Protein AF-A0A9D1XDI3-F1 (afdb_monomer)

Solvent-accessible surface area (backbone atoms only — not comparable to full-atom values): 7337 Å² total; per-residue (Å²): 135,85,85,80,82,84,75,79,81,79,55,77,83,69,70,44,87,50,69,70,55,39,52,55,50,57,77,67,55,88,51,70,68,60,52,52,59,48,27,74,76,32,72,68,49,28,54,53,48,54,51,50,52,52,51,50,53,51,52,50,51,50,50,53,49,52,50,50,54,48,52,54,51,51,51,51,53,50,49,54,50,51,51,54,50,49,51,55,51,49,54,53,50,48,54,50,51,54,53,44,47,75,72,70,50,52,54,65,59,48,10,63,77,67,73,47,50,49,62,59,44,48,69,68,71,108

Radius of gyration: 35.14 Å; Cα contacts (8 Å, |Δi|>4): 51; chains: 1; bounding box: 57×52×86 Å

Sequence (126 aa):
MFAVLELKKLPPEAQSEKGILRWMRFLHGKNRKEFEYMAEKDEYIREAYDTLVQMSADEKKQMEYKAREKALRDYQSQMQSAETAGFRKGLKRAKRVFQLNAQGKTPAEIADICQLTEQDVRDILE

Nearest PDB structures (foldseek):
  3g1c-assembly1_A-2  TM=8.412E-01  e=7.725E+00  Lachnospira eligens ATCC 27750

Structure (mmCIF, N/CA/C/O backbone):
data_AF-A0A9D1XDI3-F1
#
_entry.id   AF-A0A9D1XDI3-F1
#
loop_
_atom_site.group_PDB
_atom_site.id
_atom_site.type_symbol
_atom_site.label_atom_id
_atom_site.label_alt_id
_atom_site.label_comp_id
_atom_site.label_asym_id
_atom_site.label_entity_id
_atom_site.label_seq_id
_atom_site.pdbx_PDB_ins_code
_atom_site.Cartn_x
_atom_site.Cartn_y
_atom_site.Cartn_z
_atom_site.occupancy
_atom_site.B_iso_or_equiv
_atom_site.auth_seq_id
_atom_site.auth_comp_id
_atom_site.auth_asym_id
_atom_site.auth_atom_id
_atom_site.pdbx_PDB_model_num
ATOM 1 N N . MET A 1 1 ? 14.998 39.970 -18.582 1.00 44.78 1 MET A N 1
ATOM 2 C CA . MET A 1 1 ? 14.982 39.744 -20.042 1.00 44.78 1 MET A CA 1
ATOM 3 C C . MET A 1 1 ? 15.722 38.438 -20.289 1.00 44.78 1 MET A C 1
ATOM 5 O O . MET A 1 1 ? 16.908 38.385 -20.001 1.00 44.78 1 MET A O 1
ATOM 9 N N . PHE A 1 2 ? 15.024 37.367 -20.673 1.00 49.91 2 PHE A N 1
ATOM 10 C CA . PHE A 1 2 ? 15.672 36.089 -20.991 1.00 49.91 2 PHE A CA 1
ATOM 11 C C . PHE A 1 2 ? 16.161 36.144 -22.441 1.00 49.91 2 PHE A C 1
ATOM 13 O O . PHE A 1 2 ? 15.377 36.465 -23.332 1.00 49.91 2 PHE A O 1
ATOM 20 N N . ALA A 1 3 ? 17.445 35.879 -22.672 1.00 60.25 3 ALA A N 1
ATOM 21 C CA . ALA A 1 3 ? 17.986 35.737 -24.016 1.00 60.25 3 ALA A CA 1
ATOM 22 C C . ALA A 1 3 ? 17.655 34.330 -24.530 1.00 60.25 3 ALA A C 1
ATOM 24 O O . ALA A 1 3 ? 18.145 33.339 -23.991 1.00 60.25 3 ALA A O 1
ATOM 25 N N . VAL A 1 4 ? 16.808 34.245 -25.554 1.00 62.94 4 VAL A N 1
ATOM 26 C CA . VAL A 1 4 ? 16.594 33.013 -26.318 1.00 62.94 4 VAL A CA 1
ATOM 27 C C . VAL A 1 4 ? 17.621 33.008 -27.447 1.00 62.94 4 VAL A C 1
ATOM 29 O O . VAL A 1 4 ? 17.598 33.876 -28.316 1.00 62.94 4 VAL A O 1
ATOM 32 N N . LEU A 1 5 ? 18.559 32.063 -27.405 1.00 63.19 5 LEU A N 1
ATOM 33 C CA . LEU A 1 5 ? 19.509 31.824 -28.490 1.00 63.19 5 LEU A CA 1
ATOM 34 C C . LEU A 1 5 ? 18.819 30.983 -29.571 1.00 63.19 5 LEU A C 1
ATOM 36 O O . LEU A 1 5 ? 18.594 29.789 -29.378 1.00 63.19 5 LEU A O 1
ATOM 40 N N . GLU A 1 6 ? 18.488 31.592 -30.710 1.00 64.81 6 GLU A N 1
ATOM 41 C CA . GLU A 1 6 ? 18.011 30.854 -31.882 1.00 64.81 6 GLU A CA 1
ATOM 42 C C . GLU A 1 6 ? 19.189 30.185 -32.602 1.00 64.81 6 GLU A C 1
ATOM 44 O O . GLU A 1 6 ? 20.024 30.837 -33.235 1.00 64.81 6 GLU A O 1
ATOM 49 N N . LEU A 1 7 ? 19.271 28.858 -32.501 1.00 72.06 7 LEU A N 1
ATOM 50 C CA . LEU A 1 7 ? 20.231 28.064 -33.265 1.00 72.06 7 LEU A CA 1
ATOM 51 C C . LEU A 1 7 ? 19.778 27.949 -34.727 1.00 72.06 7 LEU A C 1
ATOM 53 O O . LEU A 1 7 ? 18.621 27.638 -35.016 1.00 72.06 7 LEU A O 1
ATOM 57 N N . LYS A 1 8 ? 20.709 28.157 -35.668 1.00 69.44 8 LYS A N 1
ATOM 58 C CA . LYS A 1 8 ? 20.453 27.950 -37.102 1.00 69.44 8 LYS A CA 1
ATOM 59 C C . LYS A 1 8 ? 20.139 26.476 -37.377 1.00 69.44 8 LYS A C 1
ATOM 61 O O . LYS A 1 8 ? 20.773 25.585 -36.813 1.00 69.44 8 LYS A O 1
ATOM 66 N N . LYS A 1 9 ? 19.177 26.223 -38.275 1.00 71.62 9 LYS A N 1
ATOM 67 C CA . LYS A 1 9 ? 18.846 24.866 -38.739 1.00 71.62 9 LYS A CA 1
ATOM 68 C C . LYS A 1 9 ? 20.083 24.189 -39.335 1.00 71.62 9 LYS A C 1
ATOM 70 O O . LYS A 1 9 ? 20.903 24.847 -39.975 1.00 71.62 9 LYS A O 1
ATOM 75 N N . LEU A 1 10 ? 20.187 22.876 -39.132 1.00 66.50 10 LEU A N 1
ATOM 76 C CA . LEU A 1 10 ? 21.286 22.075 -39.665 1.00 66.50 10 LEU A CA 1
ATOM 77 C C . LEU A 1 10 ? 21.325 22.158 -41.200 1.00 66.50 10 LEU A C 1
ATOM 79 O O . LEU A 1 10 ? 20.264 22.083 -41.835 1.00 66.50 10 LEU A O 1
ATOM 83 N N . PRO A 1 11 ? 22.522 22.284 -41.797 1.00 66.19 11 PRO A N 1
ATOM 84 C CA . PRO A 1 11 ? 22.672 22.304 -43.244 1.00 66.19 11 PRO A CA 1
ATOM 85 C C . PRO A 1 11 ? 22.216 20.958 -43.851 1.00 66.19 11 PRO A C 1
ATOM 87 O O . PRO A 1 11 ? 22.287 19.933 -43.164 1.00 66.19 11 PRO A O 1
ATOM 90 N N . PRO A 1 12 ? 21.703 20.929 -45.094 1.00 63.12 12 PRO A N 1
ATOM 91 C CA . PRO A 1 12 ? 21.113 19.731 -45.705 1.00 63.12 12 PRO A CA 1
ATOM 92 C C . PRO A 1 12 ? 22.042 18.508 -45.713 1.00 63.12 12 PRO A C 1
ATOM 94 O O . PRO A 1 12 ? 21.586 17.383 -45.531 1.00 63.12 12 PRO A O 1
ATOM 97 N N . GLU A 1 13 ? 23.349 18.726 -45.847 1.00 57.47 13 GLU A N 1
ATOM 98 C CA . GLU A 1 13 ? 24.394 17.697 -45.837 1.00 57.47 13 GLU A CA 1
ATOM 99 C C . GLU A 1 13 ? 24.538 17.045 -44.457 1.00 57.47 13 GLU A C 1
ATOM 101 O O . GLU A 1 13 ? 24.843 15.857 -44.344 1.00 57.47 13 GLU A O 1
ATOM 106 N N . ALA A 1 14 ? 24.283 17.821 -43.399 1.00 53.69 14 ALA A N 1
ATOM 107 C CA . ALA A 1 14 ? 24.281 17.322 -42.039 1.00 53.69 14 ALA A CA 1
ATOM 108 C C . ALA A 1 14 ? 23.005 16.544 -41.731 1.00 53.69 14 ALA A C 1
ATOM 110 O O . ALA A 1 14 ? 23.095 15.665 -40.902 1.00 53.69 14 ALA A O 1
ATOM 111 N N . GLN A 1 15 ? 21.870 16.756 -42.411 1.00 58.81 15 GLN A N 1
ATOM 112 C CA . GLN A 1 15 ? 20.585 16.064 -42.167 1.00 58.81 15 GLN A CA 1
ATOM 113 C C . GLN A 1 15 ? 20.566 14.575 -42.582 1.00 58.81 15 GLN A C 1
ATOM 115 O O . GLN A 1 15 ? 19.505 13.988 -42.797 1.00 58.81 15 GLN A O 1
ATOM 120 N N . SER A 1 16 ? 21.730 13.937 -42.705 1.00 63.81 16 SER A N 1
ATOM 121 C CA . SER A 1 16 ? 21.826 12.514 -43.016 1.00 63.81 16 SER A CA 1
ATOM 122 C C . SER A 1 16 ? 21.284 11.657 -41.860 1.00 63.81 16 SER A C 1
ATOM 124 O O . SER A 1 16 ? 21.565 11.922 -40.692 1.00 63.81 16 SER A O 1
ATOM 126 N N . GLU A 1 17 ? 20.567 10.568 -42.161 1.00 64.31 17 GLU A N 1
ATOM 127 C CA . GLU A 1 17 ? 20.181 9.549 -41.165 1.00 64.31 17 GLU A CA 1
ATOM 128 C C . GLU A 1 17 ? 21.393 8.704 -40.705 1.00 64.31 17 GLU A C 1
ATOM 130 O O . GLU A 1 17 ? 21.270 7.492 -40.547 1.00 64.31 17 GLU A O 1
ATOM 135 N N . LYS A 1 18 ? 22.593 9.271 -40.546 1.00 71.50 18 LYS A N 1
ATOM 136 C CA . LYS A 1 18 ? 23.822 8.535 -40.196 1.00 71.50 18 LYS A CA 1
ATOM 137 C C . LYS A 1 18 ? 24.509 9.153 -38.977 1.00 71.50 18 LYS A C 1
ATOM 139 O O . LYS A 1 18 ? 24.347 10.337 -38.687 1.00 71.50 18 LYS A O 1
ATOM 144 N N . GLY A 1 19 ? 25.284 8.344 -38.255 1.00 79.50 19 GLY A N 1
ATOM 145 C CA . GLY A 1 19 ? 26.081 8.802 -37.114 1.00 79.50 19 GLY A CA 1
ATOM 146 C C . GLY A 1 19 ? 25.240 9.440 -35.999 1.00 79.50 19 GLY A C 1
ATOM 147 O O . GLY A 1 19 ? 24.203 8.907 -35.608 1.00 79.50 19 GLY A O 1
ATOM 148 N N . ILE A 1 20 ? 25.680 10.592 -35.484 1.00 81.12 20 ILE A N 1
ATOM 149 C CA . ILE A 1 20 ? 25.118 11.243 -34.283 1.00 81.12 20 ILE A CA 1
ATOM 150 C C . ILE A 1 20 ? 23.626 11.574 -34.427 1.00 81.12 20 ILE A C 1
ATOM 152 O O . ILE A 1 20 ? 22.885 11.468 -33.455 1.00 81.12 20 ILE A O 1
ATOM 156 N N . LEU A 1 21 ? 23.140 11.929 -35.620 1.00 80.69 21 LEU A N 1
ATOM 157 C CA . LEU A 1 21 ? 21.717 12.241 -35.801 1.00 80.69 21 LEU A CA 1
ATOM 158 C C . LEU A 1 21 ? 20.813 11.019 -35.680 1.00 80.69 21 LEU A C 1
ATOM 160 O O . LEU A 1 21 ? 19.704 11.136 -35.161 1.00 80.69 21 LEU A O 1
ATOM 164 N N . ARG A 1 22 ? 21.295 9.845 -36.102 1.00 82.38 22 ARG A N 1
ATOM 165 C CA . ARG A 1 22 ? 20.591 8.574 -35.900 1.00 82.38 22 ARG A CA 1
ATOM 166 C C . ARG A 1 22 ? 20.470 8.268 -34.408 1.00 82.38 22 ARG A C 1
ATOM 168 O O . ARG A 1 22 ? 19.380 7.949 -33.947 1.00 82.38 22 ARG A O 1
ATOM 175 N N . TRP A 1 23 ? 21.546 8.480 -33.650 1.00 86.69 23 TRP A N 1
ATOM 176 C CA . TRP A 1 23 ? 21.543 8.352 -32.190 1.00 86.69 23 TRP A CA 1
ATOM 177 C C . TRP A 1 23 ? 20.641 9.376 -31.499 1.00 86.69 23 TRP A C 1
ATOM 179 O O . TRP A 1 23 ? 19.861 9.007 -30.628 1.00 86.69 23 TRP A O 1
ATOM 189 N N . MET A 1 24 ? 20.668 10.648 -31.910 1.00 85.81 24 MET A N 1
ATOM 190 C CA . MET A 1 24 ? 19.756 11.657 -31.361 1.00 85.81 24 MET A CA 1
ATOM 191 C C . MET A 1 24 ? 18.294 11.323 -31.661 1.00 85.81 24 MET A C 1
ATOM 193 O O . MET A 1 24 ? 17.435 11.572 -30.820 1.00 85.81 24 MET A O 1
ATOM 197 N N . ARG A 1 25 ? 17.992 10.743 -32.826 1.00 83.19 25 ARG A N 1
ATOM 198 C CA . ARG A 1 25 ? 16.639 10.283 -33.153 1.00 83.19 25 ARG A CA 1
ATOM 199 C C . ARG A 1 25 ? 16.237 9.055 -32.339 1.00 83.19 25 ARG A C 1
ATOM 201 O O . ARG A 1 25 ? 15.109 9.018 -31.867 1.00 83.19 25 ARG A O 1
ATOM 208 N N . PHE A 1 26 ? 17.148 8.105 -32.132 1.00 85.75 26 PHE A N 1
ATOM 209 C CA . PHE A 1 26 ? 16.937 6.959 -31.248 1.00 85.75 26 PHE A CA 1
ATOM 210 C C . PHE A 1 26 ? 16.619 7.415 -29.818 1.00 85.75 26 PHE A C 1
ATOM 212 O O . PHE A 1 26 ? 15.570 7.074 -29.291 1.00 85.75 26 PHE A O 1
ATOM 219 N N . LEU A 1 27 ? 17.438 8.286 -29.224 1.00 86.38 27 LEU A N 1
ATOM 220 C CA . LEU A 1 27 ? 17.222 8.780 -27.857 1.00 86.38 27 LEU A CA 1
ATOM 221 C C . LEU A 1 27 ? 15.936 9.614 -27.695 1.00 86.38 27 LEU A C 1
ATOM 223 O O . LEU A 1 27 ? 15.360 9.645 -26.611 1.00 86.38 27 LEU A O 1
ATOM 227 N N . HIS A 1 28 ? 15.467 10.272 -28.760 1.00 84.62 28 HIS A N 1
ATOM 228 C CA . HIS A 1 28 ? 14.184 10.988 -28.774 1.00 84.62 28 HIS A CA 1
ATOM 229 C C . HIS A 1 28 ? 12.999 10.138 -29.261 1.00 84.62 28 HIS A C 1
ATOM 231 O O . HIS A 1 28 ? 11.869 10.638 -29.297 1.00 84.62 28 HIS A O 1
ATOM 237 N N . GLY A 1 29 ? 13.237 8.885 -29.653 1.00 81.44 29 GLY A N 1
ATOM 238 C CA . GLY A 1 29 ? 12.221 7.974 -30.160 1.00 81.44 29 GLY A CA 1
ATOM 239 C C . GLY A 1 29 ? 11.149 7.713 -29.107 1.00 81.44 29 GLY A C 1
ATOM 240 O O . GLY A 1 29 ? 11.440 7.510 -27.931 1.00 81.44 29 GLY A O 1
ATOM 241 N N . LYS A 1 30 ? 9.878 7.740 -29.518 1.00 78.31 30 LYS A N 1
ATOM 242 C CA . LYS A 1 30 ? 8.733 7.540 -28.605 1.00 78.31 30 LYS A CA 1
ATOM 243 C C . LYS A 1 30 ? 7.917 6.298 -28.918 1.00 78.31 30 LYS A C 1
ATOM 245 O O . LYS A 1 30 ? 7.015 5.955 -28.158 1.00 78.31 30 LYS A O 1
ATOM 250 N N . ASN A 1 31 ? 8.175 5.654 -30.052 1.00 82.00 31 ASN A N 1
ATOM 251 C CA . ASN A 1 31 ? 7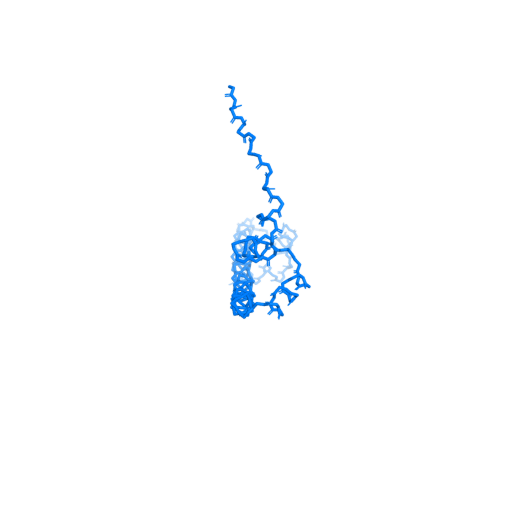.358 4.554 -30.528 1.00 82.00 31 ASN A CA 1
ATOM 252 C C . ASN A 1 31 ? 8.213 3.340 -30.904 1.00 82.00 31 ASN A C 1
ATOM 254 O O . ASN A 1 31 ? 9.328 3.450 -31.405 1.00 82.00 31 ASN A O 1
ATOM 258 N N . ARG A 1 32 ? 7.653 2.160 -30.637 1.00 84.50 32 ARG A N 1
ATOM 259 C CA . ARG A 1 32 ? 8.323 0.872 -30.829 1.00 84.50 32 ARG A CA 1
ATOM 260 C C . ARG A 1 32 ? 8.705 0.609 -32.288 1.00 84.50 32 ARG A C 1
ATOM 262 O O . ARG A 1 32 ? 9.787 0.106 -32.544 1.00 84.50 32 ARG A O 1
ATOM 269 N N . LYS A 1 33 ? 7.844 1.004 -33.229 1.00 85.50 33 LYS A N 1
ATOM 270 C CA . LYS A 1 33 ? 8.060 0.777 -34.665 1.00 85.50 33 LYS A CA 1
ATOM 271 C C . LYS A 1 33 ? 9.265 1.551 -35.206 1.00 85.50 33 LYS A C 1
ATOM 273 O O . LYS A 1 33 ? 9.992 1.033 -36.043 1.00 85.50 33 LYS A O 1
ATOM 278 N N . GLU A 1 34 ? 9.496 2.775 -34.733 1.00 82.44 34 GLU A N 1
ATOM 279 C CA . GLU A 1 34 ? 10.683 3.555 -35.096 1.00 82.44 34 GLU A CA 1
ATOM 280 C C . GLU A 1 34 ? 11.952 2.939 -34.520 1.00 82.44 34 GLU A C 1
ATOM 282 O O . GLU A 1 34 ? 12.962 2.896 -35.217 1.00 82.44 34 GLU A O 1
ATOM 287 N N . PHE A 1 35 ? 11.905 2.436 -33.285 1.00 85.94 35 PHE A N 1
ATOM 288 C CA . PHE A 1 35 ? 13.041 1.731 -32.696 1.00 85.94 35 PHE A CA 1
ATOM 289 C C . PHE A 1 35 ? 13.412 0.478 -33.489 1.00 85.94 35 PHE A C 1
ATOM 291 O O . PHE A 1 35 ? 14.576 0.322 -33.847 1.00 85.94 35 PHE A O 1
ATOM 298 N N . GLU A 1 36 ? 12.425 -0.355 -33.828 1.00 86.69 36 GLU A N 1
ATOM 299 C CA . GLU A 1 36 ? 12.614 -1.560 -34.645 1.00 86.69 36 GLU A CA 1
ATOM 300 C C . GLU A 1 36 ? 13.201 -1.204 -36.024 1.00 86.69 36 GLU A C 1
ATOM 302 O O . GLU A 1 36 ? 14.228 -1.749 -36.420 1.00 86.69 36 GLU A O 1
ATOM 307 N N . TYR A 1 37 ? 12.650 -0.194 -36.705 1.00 86.31 37 TYR A N 1
ATOM 308 C CA . TYR A 1 37 ? 13.172 0.288 -37.990 1.00 86.31 37 TYR A CA 1
ATOM 309 C C . TYR A 1 37 ? 14.612 0.826 -37.909 1.00 86.31 37 TYR A C 1
ATOM 311 O O . TYR A 1 37 ? 15.409 0.632 -38.828 1.00 86.31 37 TYR A O 1
ATOM 319 N N . MET A 1 38 ? 14.973 1.522 -36.827 1.00 84.00 38 MET A N 1
ATOM 320 C CA . MET A 1 38 ? 16.336 2.033 -36.641 1.00 84.00 38 MET A CA 1
ATOM 321 C C . MET A 1 38 ? 17.325 0.913 -36.279 1.00 84.00 38 MET A C 1
ATOM 323 O O . MET A 1 38 ? 18.447 0.925 -36.784 1.00 84.00 38 MET A O 1
ATOM 327 N N . ALA A 1 39 ? 16.900 -0.070 -35.481 1.00 86.94 39 ALA A N 1
ATOM 328 C CA . ALA A 1 39 ? 17.664 -1.271 -35.134 1.00 86.94 39 ALA A CA 1
ATOM 329 C C . ALA A 1 39 ? 17.885 -2.209 -36.338 1.00 86.94 39 ALA A C 1
ATOM 331 O O . ALA A 1 39 ? 18.886 -2.923 -36.428 1.00 86.94 39 ALA A O 1
ATOM 332 N N . GLU A 1 40 ? 16.977 -2.207 -37.314 1.00 86.25 40 GLU A N 1
ATOM 333 C CA . GLU A 1 40 ? 17.173 -2.933 -38.571 1.00 86.25 40 GLU A CA 1
ATOM 334 C C . GLU A 1 40 ? 18.329 -2.366 -39.404 1.00 86.25 40 GLU A C 1
ATOM 336 O O . GLU A 1 40 ? 19.032 -3.120 -40.074 1.00 86.25 40 GLU A O 1
ATOM 341 N N . LYS A 1 41 ? 18.547 -1.047 -39.342 1.00 82.94 41 LYS A N 1
ATOM 342 C CA . LYS A 1 41 ? 19.492 -0.319 -40.204 1.00 82.94 41 LYS A CA 1
ATOM 343 C C . LYS A 1 41 ? 20.875 -0.084 -39.602 1.00 82.94 41 LYS A C 1
ATOM 345 O O . LYS A 1 41 ? 21.737 0.470 -40.295 1.00 82.94 41 LYS A O 1
ATOM 350 N N . ASP A 1 42 ? 21.071 -0.410 -38.330 1.00 86.25 42 ASP A N 1
ATOM 351 C CA . ASP A 1 42 ? 22.306 -0.148 -37.596 1.00 86.25 42 ASP A CA 1
ATOM 352 C C . ASP A 1 42 ? 22.505 -1.182 -36.486 1.00 86.25 42 ASP A C 1
ATOM 354 O O . ASP A 1 42 ? 21.659 -1.324 -35.602 1.00 86.25 42 ASP A O 1
ATOM 358 N N . GLU A 1 43 ? 23.629 -1.893 -36.527 1.00 89.69 43 GLU A N 1
ATOM 359 C CA . GLU A 1 43 ? 23.959 -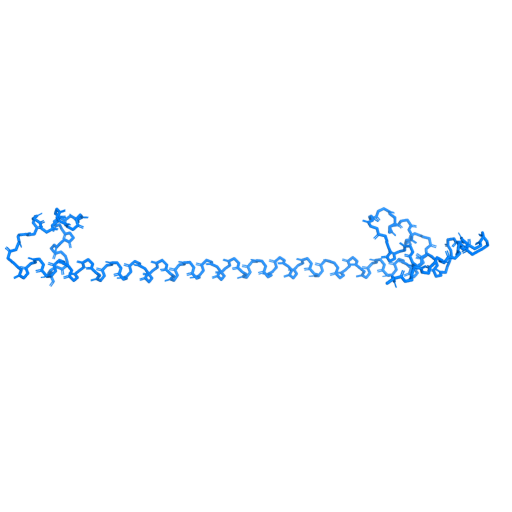2.934 -35.552 1.00 89.69 43 GLU A CA 1
ATOM 360 C C . GLU A 1 43 ? 24.111 -2.369 -34.132 1.00 89.69 43 GLU A C 1
ATOM 362 O O . GLU A 1 43 ? 23.609 -2.958 -33.179 1.00 89.69 43 GLU A O 1
ATOM 367 N N . TYR A 1 44 ? 24.691 -1.174 -33.985 1.00 89.75 44 TYR A N 1
ATOM 368 C CA . TYR A 1 44 ? 24.870 -0.560 -32.670 1.00 89.75 44 TYR A CA 1
ATOM 369 C C . TYR A 1 44 ? 23.552 -0.031 -32.094 1.00 89.75 44 TYR A C 1
ATOM 371 O O . TYR A 1 44 ? 23.321 -0.106 -30.888 1.00 89.75 44 TYR A O 1
ATOM 379 N N . ILE A 1 45 ? 22.653 0.481 -32.945 1.00 90.50 45 ILE A N 1
ATOM 380 C CA . ILE A 1 45 ? 21.303 0.865 -32.498 1.00 90.50 45 ILE A CA 1
ATOM 381 C C . ILE A 1 45 ? 20.497 -0.370 -32.099 1.00 90.50 45 ILE A C 1
ATOM 383 O O . ILE A 1 45 ? 19.707 -0.294 -31.160 1.00 90.50 45 ILE A O 1
ATOM 387 N N . ARG A 1 46 ? 20.697 -1.505 -32.777 1.00 92.12 46 ARG A N 1
ATOM 388 C CA . ARG A 1 46 ? 20.069 -2.771 -32.393 1.00 92.12 46 ARG A CA 1
ATOM 389 C C . ARG A 1 46 ? 20.494 -3.208 -31.003 1.00 92.12 46 ARG A C 1
ATOM 391 O O . ARG A 1 46 ? 19.631 -3.435 -30.167 1.00 92.12 46 ARG A O 1
ATOM 398 N N . GLU A 1 47 ? 21.795 -3.243 -30.739 1.00 94.44 47 GLU A N 1
ATOM 399 C CA . GLU A 1 47 ? 22.317 -3.602 -29.418 1.00 94.44 47 GLU A CA 1
ATOM 400 C C . GLU A 1 47 ? 21.798 -2.652 -28.322 1.00 94.44 47 GLU A C 1
ATOM 402 O O . GLU A 1 47 ? 21.360 -3.091 -27.254 1.00 94.44 47 GLU A O 1
ATOM 407 N N . ALA A 1 48 ? 21.763 -1.344 -28.605 1.00 92.44 48 ALA A N 1
ATOM 408 C CA . ALA A 1 48 ? 21.199 -0.357 -27.688 1.00 92.44 48 ALA A CA 1
ATOM 409 C C . ALA A 1 48 ? 19.691 -0.567 -27.455 1.00 92.44 48 ALA A C 1
ATOM 411 O O . ALA A 1 48 ? 19.211 -0.403 -26.331 1.00 92.44 48 ALA A O 1
ATOM 412 N N . TYR A 1 49 ? 18.938 -0.942 -28.493 1.00 91.88 49 TYR A N 1
ATOM 413 C CA . TYR A 1 49 ? 17.513 -1.246 -28.390 1.00 91.88 49 TYR A CA 1
ATOM 414 C C . TYR A 1 49 ? 17.251 -2.515 -27.572 1.00 91.88 49 TYR A C 1
ATOM 416 O O . TYR A 1 49 ? 16.422 -2.488 -26.664 1.00 91.88 49 TYR A O 1
ATOM 424 N N . ASP A 1 50 ? 17.981 -3.598 -27.833 1.00 92.75 50 ASP A N 1
ATOM 425 C CA . ASP A 1 50 ? 17.843 -4.861 -27.102 1.00 92.75 50 ASP A CA 1
ATOM 426 C C . ASP A 1 50 ? 18.167 -4.672 -25.612 1.00 92.75 50 ASP A C 1
ATOM 428 O O . ASP A 1 50 ? 17.409 -5.111 -24.740 1.00 92.75 50 ASP A O 1
ATOM 432 N N . THR A 1 51 ? 19.227 -3.912 -25.311 1.00 93.25 51 THR A N 1
ATOM 433 C CA . THR A 1 51 ? 19.583 -3.518 -23.939 1.00 93.25 51 THR A CA 1
ATOM 434 C C . THR A 1 51 ? 18.454 -2.728 -23.272 1.00 93.25 51 THR A C 1
ATOM 436 O O . THR A 1 51 ? 18.066 -3.031 -22.141 1.00 93.25 51 THR A O 1
ATOM 439 N N . LEU A 1 52 ? 17.868 -1.750 -23.974 1.00 90.00 52 LEU A N 1
ATOM 440 C CA . LEU A 1 52 ? 16.738 -0.965 -23.470 1.00 90.00 52 LEU A CA 1
ATOM 441 C C . LEU A 1 52 ? 15.516 -1.848 -23.169 1.00 90.00 52 LEU A C 1
ATOM 443 O O . LEU A 1 52 ? 14.853 -1.655 -22.147 1.00 90.00 52 LEU A O 1
ATOM 447 N N . VAL A 1 53 ? 15.216 -2.823 -24.032 1.00 90.06 53 VAL A N 1
ATOM 448 C CA . VAL A 1 53 ? 14.110 -3.774 -23.837 1.00 90.06 53 VAL A CA 1
ATOM 449 C C . VAL A 1 53 ? 14.354 -4.651 -22.611 1.00 90.06 53 VAL A C 1
ATOM 451 O O . VAL A 1 53 ? 13.443 -4.816 -21.795 1.00 90.06 53 VAL A O 1
ATOM 454 N N . GLN A 1 54 ? 15.571 -5.172 -22.447 1.00 92.44 54 GLN A N 1
ATOM 455 C CA . GLN A 1 54 ? 15.943 -5.970 -21.281 1.00 92.44 54 GLN A CA 1
ATOM 456 C C . GLN A 1 54 ? 15.806 -5.161 -19.984 1.00 92.44 54 GLN A C 1
ATOM 458 O O . GLN A 1 54 ? 15.123 -5.601 -19.059 1.00 92.44 54 GLN A O 1
ATOM 463 N N . MET A 1 55 ? 16.374 -3.951 -19.939 1.00 89.88 55 MET A N 1
ATOM 464 C CA . MET A 1 55 ? 16.268 -3.068 -18.772 1.00 89.88 55 MET A CA 1
ATOM 465 C C . MET A 1 55 ? 14.813 -2.717 -18.454 1.00 89.88 55 MET A C 1
ATOM 467 O O . MET A 1 55 ? 14.398 -2.784 -17.299 1.00 89.88 55 MET A O 1
ATOM 471 N N . SER A 1 56 ? 14.005 -2.418 -19.475 1.00 86.38 56 SER A N 1
ATOM 472 C CA . SER A 1 56 ? 12.578 -2.120 -19.297 1.00 86.38 56 SER A CA 1
ATOM 473 C C . SER A 1 56 ? 11.810 -3.313 -18.719 1.00 86.38 56 SER A C 1
ATOM 475 O O . SER A 1 56 ? 10.897 -3.143 -17.907 1.00 86.38 56 SER A O 1
ATOM 477 N N . ALA A 1 57 ? 12.161 -4.536 -19.125 1.00 90.06 57 ALA A N 1
ATOM 478 C CA . ALA A 1 57 ? 11.563 -5.747 -18.577 1.00 90.06 57 ALA A CA 1
ATOM 479 C C . ALA A 1 57 ? 11.922 -5.935 -17.095 1.00 90.06 57 ALA A C 1
ATOM 481 O O . ALA A 1 57 ? 11.054 -6.305 -16.298 1.00 90.06 57 ALA A O 1
ATOM 482 N N . ASP A 1 58 ? 13.165 -5.644 -16.717 1.00 91.81 58 ASP A N 1
ATOM 483 C CA . ASP A 1 58 ? 13.623 -5.723 -15.330 1.00 91.81 58 ASP A CA 1
ATOM 484 C C . ASP A 1 58 ? 12.978 -4.644 -14.450 1.00 91.81 58 ASP A C 1
ATOM 486 O O . ASP A 1 58 ? 12.452 -4.963 -13.380 1.00 91.81 58 ASP A O 1
ATOM 490 N N . GLU A 1 59 ? 12.904 -3.393 -14.916 1.00 92.44 59 GLU A N 1
ATOM 491 C CA . GLU A 1 59 ? 12.199 -2.312 -14.216 1.00 92.44 59 GLU A CA 1
ATOM 492 C C . GLU A 1 59 ? 10.715 -2.632 -14.027 1.00 92.44 59 GLU A C 1
ATOM 494 O O . GLU A 1 59 ? 10.173 -2.445 -12.935 1.00 92.44 59 GLU A O 1
ATOM 499 N N . LYS A 1 60 ? 10.048 -3.177 -15.052 1.00 93.56 60 LYS A N 1
ATOM 500 C CA . LYS A 1 60 ? 8.645 -3.593 -14.951 1.00 93.56 60 LYS A CA 1
ATOM 501 C C . LYS A 1 60 ? 8.453 -4.664 -13.879 1.00 93.56 60 LYS A C 1
ATOM 503 O O . LYS A 1 60 ? 7.572 -4.517 -13.033 1.00 93.56 60 LYS A O 1
ATOM 508 N N . LYS A 1 61 ? 9.290 -5.706 -13.864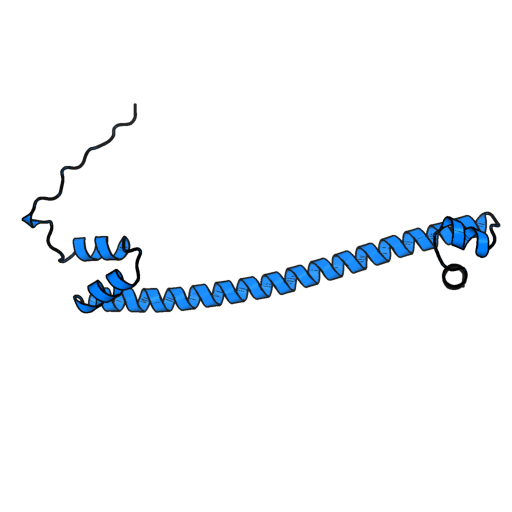 1.00 93.88 61 LYS A N 1
ATOM 509 C CA . LYS A 1 61 ? 9.252 -6.739 -12.814 1.00 93.88 61 LYS A CA 1
ATOM 510 C C . LYS A 1 61 ? 9.506 -6.142 -11.434 1.00 93.88 61 LYS A C 1
ATOM 512 O O . LYS A 1 61 ? 8.822 -6.497 -10.476 1.00 93.88 61 LYS A O 1
ATOM 517 N N . GLN A 1 62 ? 10.457 -5.217 -11.324 1.00 95.44 62 GLN A N 1
ATOM 518 C CA . GLN A 1 62 ? 10.746 -4.537 -10.067 1.00 95.44 62 GLN A CA 1
ATOM 519 C C . GLN A 1 62 ? 9.549 -3.702 -9.594 1.00 95.44 62 GLN A C 1
ATOM 521 O O . GLN A 1 62 ? 9.221 -3.720 -8.407 1.00 95.44 62 GLN A O 1
ATOM 526 N N . MET A 1 63 ? 8.876 -2.991 -10.501 1.00 95.81 63 MET A N 1
ATOM 527 C CA . MET A 1 63 ? 7.656 -2.244 -10.196 1.00 95.81 63 MET A CA 1
ATOM 528 C C . MET A 1 63 ? 6.528 -3.171 -9.743 1.00 95.81 63 MET A C 1
ATOM 530 O O . MET A 1 63 ? 5.901 -2.902 -8.721 1.00 95.81 63 MET A O 1
ATOM 534 N N . GLU A 1 64 ? 6.299 -4.280 -10.447 1.00 95.81 64 GLU A N 1
ATOM 535 C CA . GLU A 1 64 ? 5.304 -5.287 -10.065 1.00 95.81 64 GLU A CA 1
ATOM 536 C C . GLU A 1 64 ? 5.598 -5.871 -8.678 1.00 95.81 64 GLU A C 1
ATOM 538 O O . GLU A 1 64 ? 4.695 -5.984 -7.848 1.00 95.81 64 GLU A O 1
ATOM 543 N N . TYR A 1 65 ? 6.863 -6.188 -8.393 1.00 95.44 65 TYR A N 1
ATOM 544 C CA . TYR A 1 65 ? 7.290 -6.669 -7.083 1.00 95.44 65 TYR A CA 1
ATOM 545 C C . TYR A 1 65 ? 7.035 -5.628 -5.985 1.00 95.44 65 TYR A C 1
ATOM 547 O O . TYR A 1 65 ? 6.376 -5.934 -4.991 1.00 95.44 65 TYR A O 1
ATOM 555 N N . LYS A 1 66 ? 7.472 -4.377 -6.185 1.00 96.62 66 LYS A N 1
ATOM 556 C CA . LYS A 1 66 ? 7.249 -3.276 -5.233 1.00 96.62 66 LYS A CA 1
ATOM 557 C C . LYS A 1 66 ? 5.761 -3.020 -4.995 1.00 96.62 66 LYS A C 1
ATOM 559 O O . LYS A 1 66 ? 5.360 -2.774 -3.861 1.00 96.62 66 LYS A O 1
ATOM 564 N N . ALA A 1 67 ? 4.935 -3.097 -6.038 1.00 97.69 67 ALA A N 1
ATOM 565 C CA . ALA A 1 67 ? 3.489 -2.932 -5.925 1.00 97.69 67 ALA A CA 1
ATOM 566 C C . ALA A 1 67 ? 2.853 -4.053 -5.090 1.00 97.69 67 ALA A C 1
ATOM 568 O O . ALA A 1 67 ? 2.025 -3.774 -4.223 1.00 97.69 67 ALA A O 1
ATOM 569 N N . ARG A 1 68 ? 3.278 -5.308 -5.293 1.00 97.31 68 ARG A N 1
ATOM 570 C CA . ARG A 1 68 ? 2.837 -6.450 -4.474 1.00 97.31 68 ARG A CA 1
ATOM 571 C C . ARG A 1 68 ? 3.263 -6.301 -3.018 1.00 97.31 68 ARG A C 1
ATOM 573 O O . ARG A 1 68 ? 2.440 -6.462 -2.123 1.00 97.31 68 ARG A O 1
ATOM 580 N N . GLU A 1 69 ? 4.526 -5.959 -2.776 1.00 97.44 69 GLU A N 1
ATOM 581 C CA . GLU A 1 69 ? 5.050 -5.741 -1.426 1.00 97.44 69 GLU A CA 1
ATOM 582 C C . GLU A 1 69 ? 4.306 -4.601 -0.717 1.00 97.44 69 GLU A C 1
ATOM 584 O O . GLU A 1 69 ? 3.923 -4.733 0.446 1.00 97.44 69 GLU A O 1
ATOM 589 N N . LYS A 1 70 ? 4.022 -3.505 -1.434 1.00 97.94 70 LYS A N 1
ATOM 590 C CA . LYS A 1 70 ? 3.209 -2.400 -0.922 1.00 97.94 70 LYS A CA 1
ATOM 591 C C . LYS A 1 70 ? 1.796 -2.862 -0.566 1.00 97.94 70 LYS A C 1
ATOM 593 O O . LYS A 1 70 ? 1.338 -2.551 0.524 1.00 97.94 70 LYS A O 1
ATOM 598 N N . ALA A 1 71 ? 1.132 -3.627 -1.432 1.00 97.62 71 ALA A N 1
ATOM 599 C CA . ALA A 1 71 ? -0.213 -4.135 -1.163 1.00 97.62 71 ALA A CA 1
ATOM 600 C C . ALA A 1 71 ? -0.258 -5.028 0.090 1.00 97.62 71 ALA A C 1
ATOM 602 O O . ALA A 1 71 ? -1.168 -4.898 0.907 1.00 97.62 71 ALA A O 1
ATOM 603 N N . LEU A 1 72 ? 0.749 -5.887 0.283 1.00 97.81 72 LEU A N 1
ATOM 604 C CA . LEU A 1 72 ? 0.872 -6.709 1.491 1.00 97.81 72 LEU A CA 1
ATOM 605 C C . LEU A 1 72 ? 1.056 -5.853 2.749 1.00 97.81 72 LEU A C 1
ATOM 607 O O . LEU A 1 72 ? 0.386 -6.089 3.754 1.00 97.81 72 LEU A O 1
ATOM 611 N N . ARG A 1 73 ? 1.926 -4.839 2.691 1.00 97.88 73 ARG A N 1
ATOM 612 C CA . ARG A 1 73 ? 2.151 -3.911 3.811 1.00 97.88 73 ARG A CA 1
ATOM 613 C C . ARG A 1 73 ? 0.913 -3.080 4.133 1.00 97.88 73 ARG A C 1
ATOM 615 O O . ARG A 1 73 ? 0.584 -2.917 5.305 1.00 97.88 73 ARG A O 1
ATOM 622 N N . ASP A 1 74 ? 0.219 -2.586 3.113 1.00 98.25 74 ASP A N 1
ATOM 623 C CA . ASP A 1 74 ? -1.016 -1.820 3.274 1.00 98.25 74 ASP A CA 1
ATOM 624 C C . ASP A 1 74 ? -2.093 -2.682 3.950 1.00 98.25 74 ASP A C 1
ATOM 626 O O . ASP A 1 74 ? -2.714 -2.239 4.916 1.00 98.25 74 ASP A O 1
ATOM 630 N N . TYR A 1 75 ? -2.254 -3.937 3.513 1.00 97.69 75 TYR A N 1
ATOM 631 C CA . TYR A 1 75 ? -3.172 -4.890 4.139 1.00 97.69 75 TYR A CA 1
ATOM 632 C C . TYR A 1 75 ? -2.813 -5.161 5.607 1.00 97.69 75 TYR A C 1
ATOM 634 O O . TYR A 1 75 ? -3.676 -5.078 6.479 1.00 97.69 75 TYR A O 1
ATOM 642 N N . GLN A 1 76 ? -1.539 -5.434 5.908 1.00 97.81 76 GLN A N 1
ATOM 643 C CA . GLN A 1 76 ? -1.076 -5.657 7.284 1.00 97.81 76 GLN A CA 1
ATOM 644 C C . GLN A 1 76 ? -1.344 -4.443 8.180 1.00 97.81 76 GLN A C 1
ATOM 646 O O . GLN A 1 76 ? -1.868 -4.593 9.282 1.00 97.81 76 GLN A O 1
ATOM 651 N N . SER A 1 77 ? -1.033 -3.243 7.691 1.00 97.94 77 SER A N 1
ATOM 652 C CA . SER A 1 77 ? -1.286 -1.988 8.400 1.00 97.94 77 SER A CA 1
ATOM 653 C C . SER A 1 77 ? -2.781 -1.777 8.656 1.00 97.94 77 SER A C 1
ATOM 655 O O . SER A 1 77 ? -3.190 -1.459 9.776 1.00 97.94 77 SER A O 1
ATOM 657 N N . GLN A 1 78 ? -3.622 -2.022 7.646 1.00 98.12 78 GLN A N 1
ATOM 658 C CA . GLN A 1 78 ? -5.072 -1.920 7.778 1.00 98.12 78 GLN A CA 1
ATOM 659 C C . GLN A 1 78 ? -5.613 -2.906 8.817 1.00 98.12 78 GLN A C 1
ATOM 661 O O . GLN A 1 78 ? -6.411 -2.508 9.667 1.00 98.12 78 GLN A O 1
ATOM 666 N N . MET A 1 79 ? -5.154 -4.159 8.789 1.00 98.06 79 MET A N 1
ATOM 667 C CA . MET A 1 79 ? -5.556 -5.187 9.749 1.00 98.06 79 MET A CA 1
ATOM 668 C C . MET A 1 79 ? -5.150 -4.828 11.179 1.00 98.06 79 MET A C 1
ATOM 670 O O . MET A 1 79 ? -6.001 -4.831 12.065 1.00 98.06 79 MET A O 1
ATOM 674 N N . GLN A 1 80 ? -3.894 -4.430 11.401 1.00 97.94 80 GLN A N 1
ATOM 675 C CA . GLN A 1 80 ? -3.411 -4.012 12.724 1.00 97.94 80 GLN A CA 1
ATOM 676 C C . GLN A 1 80 ? -4.176 -2.795 13.259 1.00 97.94 80 GLN A C 1
ATOM 678 O O . GLN A 1 80 ? -4.527 -2.727 14.441 1.00 97.94 80 GLN A O 1
ATOM 683 N N . SER A 1 81 ? -4.463 -1.826 12.387 1.00 97.81 81 SER A N 1
ATOM 684 C CA . SER A 1 81 ? -5.250 -0.645 12.738 1.00 97.81 81 SER A CA 1
ATOM 685 C C . SER A 1 81 ? -6.688 -1.017 13.111 1.00 97.81 81 SER A C 1
ATOM 687 O O . SER A 1 81 ? -7.197 -0.556 14.136 1.00 97.81 81 SER A O 1
ATOM 689 N N . ALA A 1 82 ? -7.329 -1.894 12.331 1.00 98.00 82 ALA A N 1
ATOM 690 C CA . ALA A 1 82 ? -8.681 -2.377 12.597 1.00 98.00 82 ALA A CA 1
ATOM 691 C C . ALA A 1 82 ? -8.762 -3.158 13.916 1.00 98.00 82 ALA A C 1
ATOM 693 O O . ALA A 1 82 ? -9.657 -2.893 14.721 1.00 98.00 82 ALA A O 1
ATOM 694 N N . GLU A 1 83 ? -7.803 -4.046 14.178 1.00 98.12 83 GLU A N 1
ATOM 695 C CA . GLU A 1 83 ? -7.690 -4.795 15.432 1.00 98.12 83 GLU A CA 1
ATOM 696 C C . GLU A 1 83 ? -7.513 -3.850 16.626 1.00 98.12 83 GLU A C 1
ATOM 698 O O . GLU A 1 83 ? -8.288 -3.891 17.583 1.00 98.12 83 GLU A O 1
ATOM 703 N N . THR A 1 84 ? -6.569 -2.909 16.536 1.00 97.69 84 THR A N 1
ATOM 704 C CA . THR A 1 84 ? -6.318 -1.920 17.595 1.00 97.69 84 THR A CA 1
ATOM 705 C C . THR A 1 84 ? -7.549 -1.048 17.852 1.00 97.69 84 THR A C 1
ATOM 707 O O . THR A 1 84 ? -7.900 -0.761 19.001 1.00 97.69 84 THR A O 1
ATOM 710 N N . ALA A 1 85 ? -8.227 -0.603 16.792 1.00 97.81 85 ALA A N 1
ATOM 711 C CA . ALA A 1 85 ? -9.446 0.186 16.902 1.00 97.81 85 ALA A CA 1
ATOM 712 C C . ALA A 1 85 ? -10.590 -0.627 17.528 1.00 97.81 85 ALA A C 1
ATOM 714 O O . ALA A 1 85 ? -11.306 -0.100 18.384 1.00 97.81 85 ALA A O 1
ATOM 715 N N . GLY A 1 86 ? -10.739 -1.895 17.139 1.00 97.56 86 GLY A N 1
ATOM 716 C CA . GLY A 1 86 ? -11.690 -2.845 17.712 1.00 97.56 86 GLY A CA 1
ATOM 717 C C . GLY A 1 86 ? -11.448 -3.054 19.203 1.00 97.56 86 GLY A C 1
ATOM 718 O O . GLY A 1 86 ? -12.350 -2.813 20.006 1.00 97.56 86 GLY A O 1
ATOM 719 N N . PHE A 1 87 ? -10.210 -3.365 19.589 1.00 97.69 87 PHE A N 1
ATOM 720 C CA . PHE A 1 87 ? -9.809 -3.540 20.984 1.00 97.69 87 PHE A CA 1
ATOM 721 C C . PHE A 1 87 ? -10.087 -2.287 21.825 1.00 97.69 87 PHE A C 1
ATOM 723 O O . PHE A 1 87 ? -10.714 -2.357 22.881 1.00 97.69 87 PHE A O 1
ATOM 730 N N . ARG A 1 88 ? -9.709 -1.098 21.332 1.00 97.50 88 ARG A N 1
ATOM 731 C CA . ARG A 1 88 ? -9.986 0.175 22.026 1.00 97.50 88 ARG A CA 1
ATOM 732 C C . ARG A 1 88 ? -11.484 0.438 22.186 1.00 97.50 88 ARG A C 1
ATOM 734 O O . ARG A 1 88 ? -11.898 0.949 23.228 1.00 97.50 88 ARG A O 1
ATOM 741 N N . LYS A 1 89 ? -12.298 0.130 21.170 1.00 95.81 89 LYS A N 1
ATOM 742 C CA . LYS A 1 89 ? -13.764 0.241 21.254 1.00 95.81 89 LYS A CA 1
ATOM 743 C C . LYS A 1 89 ? -14.329 -0.746 22.278 1.00 95.81 89 LYS A C 1
ATOM 745 O O . LYS A 1 89 ? -15.143 -0.328 23.099 1.00 95.81 89 LYS A O 1
ATOM 750 N N . GLY A 1 90 ? -13.858 -1.993 22.277 1.00 95.31 90 GLY A N 1
ATOM 751 C CA . GLY A 1 90 ? -14.223 -3.019 23.256 1.00 95.31 90 GLY A CA 1
ATOM 752 C C . GLY A 1 90 ? -13.910 -2.584 24.687 1.00 95.31 90 GLY A C 1
ATOM 753 O O . GLY A 1 90 ? -14.802 -2.553 25.527 1.00 95.31 90 GLY A O 1
ATOM 754 N N . LEU A 1 91 ? -12.691 -2.100 24.939 1.00 96.69 91 LEU A N 1
ATOM 755 C CA . LEU A 1 91 ? -12.284 -1.612 26.259 1.00 96.69 91 LEU A CA 1
ATOM 756 C C . LEU A 1 91 ? -13.149 -0.440 26.747 1.00 96.69 91 LEU A C 1
ATOM 758 O O . LEU A 1 91 ? -13.520 -0.381 27.918 1.00 96.69 91 LEU A O 1
ATOM 762 N N . LYS A 1 92 ? -13.491 0.504 25.859 1.00 95.94 92 LYS A N 1
ATOM 763 C CA . LYS A 1 92 ? -14.396 1.615 26.198 1.00 95.94 92 LYS A CA 1
ATOM 764 C C . LYS A 1 92 ? -15.803 1.122 26.539 1.00 95.94 92 LYS A C 1
ATOM 766 O O . LYS A 1 92 ? -16.396 1.630 27.487 1.00 95.94 92 LYS A O 1
ATOM 771 N N . ARG A 1 93 ? -16.325 0.148 25.785 1.00 94.38 93 ARG A N 1
ATOM 772 C CA . ARG A 1 93 ? -17.632 -0.471 26.053 1.00 94.38 93 ARG A CA 1
ATOM 773 C C . ARG A 1 93 ? -17.633 -1.192 27.397 1.00 94.38 93 ARG A C 1
ATOM 775 O O . ARG A 1 93 ? -18.489 -0.884 28.215 1.00 94.38 93 ARG A O 1
ATOM 782 N N . ALA A 1 94 ? -16.636 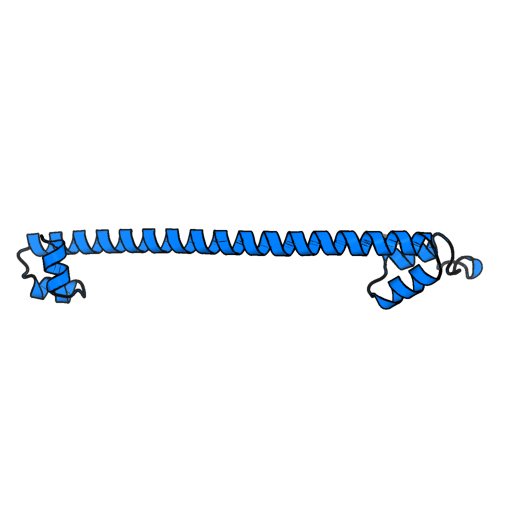-2.035 27.661 1.00 95.62 94 ALA A N 1
ATOM 783 C CA . ALA A 1 94 ? -16.505 -2.746 28.931 1.00 95.62 94 ALA A CA 1
ATOM 784 C C . ALA A 1 94 ? -16.443 -1.775 30.119 1.00 95.62 94 ALA A C 1
ATOM 786 O O . ALA A 1 94 ? -17.231 -1.888 31.052 1.00 95.62 94 ALA A O 1
ATOM 787 N N . LYS A 1 95 ? -15.598 -0.733 30.047 1.00 96.62 95 LYS A N 1
ATOM 788 C CA . LYS A 1 95 ? -15.542 0.312 31.087 1.00 96.62 95 LYS A CA 1
ATOM 789 C C . LYS A 1 95 ? -16.903 0.961 31.346 1.00 96.62 95 LYS A C 1
ATOM 791 O O . LYS A 1 95 ? -17.254 1.193 32.498 1.00 96.62 95 LYS A O 1
ATOM 796 N N . ARG A 1 96 ? -17.668 1.249 30.289 1.00 96.25 96 ARG A N 1
ATOM 797 C CA . ARG A 1 96 ? -19.011 1.830 30.410 1.00 96.25 96 ARG A CA 1
ATOM 798 C C . ARG A 1 96 ? -19.998 0.852 31.050 1.00 96.25 96 ARG A C 1
ATOM 800 O O . ARG A 1 96 ? -20.764 1.273 31.908 1.00 96.25 96 ARG A O 1
ATOM 807 N N . VAL A 1 97 ? -19.954 -0.427 30.673 1.00 96.62 97 VAL A N 1
ATOM 808 C CA . VAL A 1 97 ? -20.774 -1.492 31.273 1.00 96.62 97 VAL A CA 1
ATOM 809 C C . VAL A 1 97 ? -20.494 -1.604 32.773 1.00 96.62 97 VAL A C 1
ATOM 811 O O . V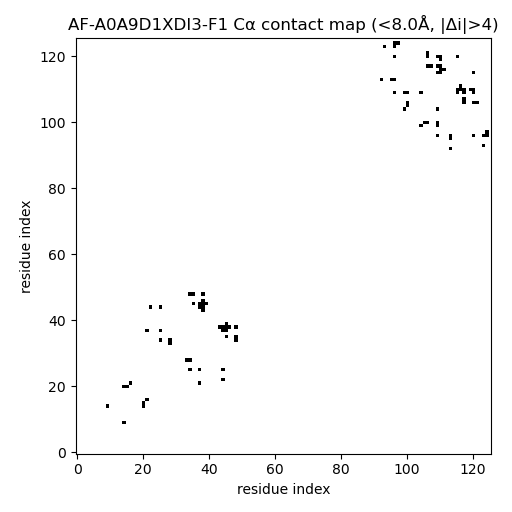AL A 1 97 ? -21.426 -1.478 33.563 1.00 96.62 97 VAL A O 1
ATOM 814 N N . PHE A 1 98 ? -19.225 -1.705 33.182 1.00 96.69 98 PHE A N 1
ATOM 815 C CA . PHE A 1 98 ? -18.851 -1.739 34.601 1.00 96.69 98 PHE A CA 1
ATOM 816 C C . PHE A 1 98 ? -19.306 -0.489 35.364 1.00 96.69 98 PHE A C 1
ATOM 818 O O . PHE A 1 98 ? -19.795 -0.596 36.486 1.00 96.69 98 PHE A O 1
ATOM 825 N N . GLN A 1 99 ? -19.193 0.697 34.758 1.00 96.94 99 GLN A N 1
ATOM 826 C CA . GLN A 1 99 ? -19.643 1.942 35.379 1.00 96.94 99 GLN A CA 1
ATOM 827 C C . GLN A 1 99 ? -21.163 1.968 35.601 1.00 96.94 99 GLN A C 1
ATOM 829 O O . GLN A 1 99 ? -21.611 2.388 36.665 1.00 96.94 99 GLN A O 1
ATOM 834 N N . LEU A 1 100 ? -21.955 1.530 34.619 1.00 96.19 100 LEU A N 1
ATOM 835 C CA . LEU A 1 100 ? -23.417 1.484 34.734 1.00 96.19 100 LEU A CA 1
ATOM 836 C C . LEU A 1 100 ? -23.873 0.399 35.720 1.00 96.19 100 LEU A C 1
ATOM 838 O O . LEU A 1 100 ? -24.805 0.630 36.486 1.00 96.19 100 LEU A O 1
ATOM 842 N N . ASN A 1 101 ? -23.182 -0.742 35.752 1.00 95.62 101 ASN A N 1
ATOM 843 C CA . ASN A 1 101 ? -23.434 -1.797 36.731 1.00 95.62 101 ASN A CA 1
ATOM 844 C C . ASN A 1 101 ? -23.152 -1.310 38.164 1.00 95.62 101 ASN A C 1
ATOM 846 O O . ASN A 1 101 ? -23.966 -1.507 39.060 1.00 95.62 101 ASN A O 1
ATOM 850 N N . ALA A 1 102 ? -22.056 -0.572 38.373 1.00 95.62 102 ALA A N 1
ATOM 851 C CA . ALA A 1 102 ? -21.742 0.047 39.665 1.00 95.62 102 ALA A CA 1
ATOM 852 C C . ALA A 1 102 ? -22.765 1.120 40.096 1.00 95.62 102 ALA A C 1
ATOM 854 O O . ALA A 1 102 ? -22.898 1.400 41.284 1.00 95.62 102 ALA A O 1
ATOM 855 N N . GLN A 1 103 ? -23.507 1.706 39.150 1.00 96.19 103 GLN A N 1
ATOM 856 C CA . GLN A 1 103 ? -24.635 2.607 39.424 1.00 96.19 103 GLN A CA 1
ATOM 857 C C . GLN A 1 103 ? -25.936 1.857 39.769 1.00 96.19 103 GLN A C 1
ATOM 859 O O . GLN A 1 103 ? -26.961 2.499 39.987 1.00 96.19 103 GLN A O 1
ATOM 864 N N . GLY A 1 104 ? -25.911 0.521 39.812 1.00 94.88 104 GLY A N 1
ATOM 865 C CA . GLY A 1 104 ? -27.055 -0.322 40.161 1.00 94.88 104 GLY A CA 1
ATOM 866 C C . GLY A 1 104 ? -28.035 -0.578 39.014 1.00 94.88 104 GLY A C 1
ATOM 867 O O . GLY A 1 104 ? -29.143 -1.044 39.270 1.00 94.88 104 GLY A O 1
ATOM 868 N N . LYS A 1 105 ? -27.667 -0.270 37.762 1.00 95.75 105 LYS A N 1
ATOM 869 C CA . LYS A 1 105 ? -28.512 -0.578 36.599 1.00 95.75 105 LYS A CA 1
ATOM 870 C C . LYS A 1 105 ? -28.552 -2.076 36.330 1.00 95.75 105 LYS A C 1
ATOM 872 O O . LYS A 1 105 ? -27.545 -2.765 36.471 1.00 95.75 105 LYS A O 1
ATOM 877 N N . THR A 1 106 ? -29.705 -2.563 35.887 1.00 95.38 106 THR A N 1
ATOM 878 C CA . THR A 1 106 ? -29.880 -3.971 35.520 1.00 95.38 106 THR A CA 1
ATOM 879 C C . THR A 1 106 ? -29.190 -4.293 34.186 1.00 95.38 106 THR A C 1
ATOM 881 O O . THR A 1 106 ? -29.041 -3.406 33.339 1.00 95.38 106 THR A O 1
ATOM 884 N N . PRO A 1 107 ? -28.810 -5.561 33.934 1.00 93.94 107 PRO A N 1
ATOM 885 C CA . PRO A 1 107 ? -28.224 -5.967 32.655 1.00 93.94 107 PRO A CA 1
ATOM 886 C C . PRO A 1 107 ? -29.077 -5.601 31.427 1.00 93.94 107 PRO A C 1
ATOM 888 O O . PRO A 1 107 ? -28.519 -5.191 30.411 1.00 93.94 107 PRO A O 1
ATOM 891 N N . ALA A 1 108 ? -30.410 -5.664 31.539 1.00 95.19 108 ALA A N 1
ATOM 892 C CA . ALA A 1 108 ? -31.348 -5.269 30.484 1.00 95.19 108 ALA A CA 1
ATOM 893 C C . ALA A 1 108 ? -31.267 -3.770 30.145 1.00 95.19 108 ALA A C 1
ATOM 895 O O . ALA A 1 108 ? -31.181 -3.391 28.979 1.00 95.19 108 ALA A O 1
ATOM 896 N N . GLU A 1 109 ? -31.214 -2.900 31.157 1.00 94.19 109 GLU A N 1
ATOM 897 C CA . GLU A 1 109 ? -31.067 -1.454 30.942 1.00 94.19 109 GLU A CA 1
ATOM 898 C C . 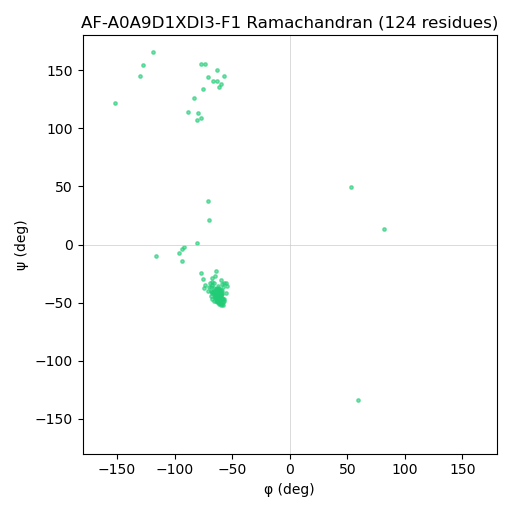GLU A 1 109 ? -29.688 -1.093 30.374 1.00 94.19 109 GLU A C 1
ATOM 900 O O . GLU A 1 109 ? -29.562 -0.181 29.557 1.00 94.19 109 GLU A O 1
ATOM 905 N N . ILE A 1 110 ? -28.632 -1.789 30.806 1.00 95.44 110 ILE A N 1
ATOM 906 C CA . ILE A 1 110 ? -27.274 -1.575 30.290 1.00 95.44 110 ILE A CA 1
ATOM 907 C C . ILE A 1 110 ? -27.190 -1.992 28.820 1.00 95.44 110 ILE A C 1
ATOM 909 O O . ILE A 1 110 ? -26.563 -1.279 28.033 1.00 95.44 110 ILE A O 1
ATOM 913 N N . ALA A 1 111 ? -27.819 -3.111 28.453 1.00 95.75 111 ALA A N 1
ATOM 914 C CA . ALA A 1 111 ? -27.892 -3.597 27.080 1.00 95.75 111 ALA A CA 1
ATOM 915 C C . ALA A 1 111 ? -28.513 -2.541 26.154 1.00 95.75 111 ALA A C 1
ATOM 917 O O . ALA A 1 111 ? -27.906 -2.183 25.142 1.00 95.75 111 ALA A O 1
ATOM 918 N N . ASP A 1 112 ? -29.633 -1.942 26.567 1.00 96.19 112 ASP A N 1
ATOM 919 C CA . ASP A 1 112 ? -30.296 -0.865 25.824 1.00 96.19 112 ASP A CA 1
ATOM 920 C C . ASP A 1 112 ? -29.408 0.397 25.706 1.00 96.19 112 ASP A C 1
ATOM 922 O O . ASP A 1 112 ? -29.144 0.897 24.609 1.00 96.19 112 ASP A O 1
ATOM 926 N N . ILE A 1 113 ? -28.817 0.864 26.816 1.00 94.69 113 ILE A N 1
ATOM 927 C CA . ILE A 1 113 ? -27.957 2.069 26.843 1.00 94.69 113 ILE A CA 1
ATOM 928 C C . ILE A 1 113 ? -26.677 1.906 26.006 1.00 94.69 113 ILE A C 1
ATOM 930 O O . ILE A 1 113 ? -26.188 2.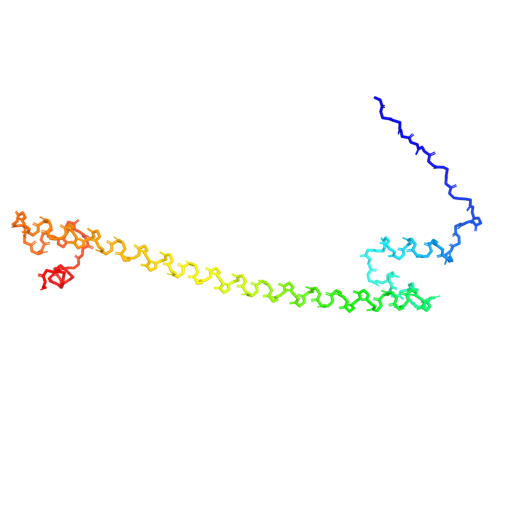866 25.394 1.00 94.69 113 ILE A O 1
ATOM 934 N N . CYS A 1 114 ? -26.075 0.718 26.037 1.00 92.69 114 CYS A N 1
ATOM 935 C CA . CYS A 1 114 ? -24.811 0.426 25.365 1.00 92.69 114 CYS A CA 1
ATOM 936 C C . CYS A 1 114 ? -24.995 -0.162 23.961 1.00 92.69 114 CYS A C 1
ATOM 938 O O . CYS A 1 114 ? -23.985 -0.330 23.271 1.00 92.69 114 CYS A O 1
ATOM 940 N N . GLN A 1 115 ? -26.240 -0.415 23.536 1.00 94.38 115 GLN A N 1
ATOM 941 C CA . GLN A 1 115 ? -26.585 -1.091 22.281 1.00 94.38 115 GLN A CA 1
ATOM 942 C C . GLN A 1 115 ? -25.861 -2.441 22.155 1.00 94.38 115 GLN A C 1
ATOM 944 O O . GLN A 1 115 ? -25.178 -2.720 21.167 1.00 94.38 115 GLN A O 1
ATOM 949 N N . LEU A 1 116 ? -25.956 -3.237 23.216 1.00 92.88 116 LEU A N 1
ATOM 950 C CA . LEU A 1 116 ? -25.418 -4.590 23.329 1.00 92.88 116 LEU A CA 1
ATOM 951 C C . LEU A 1 116 ? -26.571 -5.566 23.556 1.00 92.88 116 LEU A C 1
ATOM 953 O O . LEU A 1 116 ? -27.677 -5.148 23.893 1.00 92.88 116 LEU A O 1
ATOM 957 N N . THR A 1 117 ? -26.328 -6.863 23.395 1.00 95.62 117 THR A N 1
ATOM 958 C CA . THR A 1 117 ? -27.294 -7.855 23.876 1.00 95.62 117 THR A CA 1
ATOM 959 C C . THR A 1 117 ? -27.169 -8.010 25.393 1.00 95.62 117 THR A C 1
ATOM 961 O O . THR A 1 117 ? -26.112 -7.751 25.970 1.00 95.62 117 THR A O 1
ATOM 964 N N . GLU A 1 118 ? -28.236 -8.455 26.063 1.00 94.00 118 GLU A N 1
ATOM 965 C CA . GLU A 1 118 ? -28.148 -8.797 27.490 1.00 94.00 118 GLU A CA 1
ATOM 966 C C . GLU A 1 118 ? -27.086 -9.862 27.766 1.00 94.00 118 GLU A C 1
ATOM 968 O O . GLU A 1 118 ? -26.451 -9.822 28.817 1.00 94.00 118 GLU A O 1
ATOM 973 N N . GLN A 1 119 ? -26.882 -10.788 26.824 1.00 94.88 119 GLN A N 1
ATOM 974 C CA . GLN A 1 119 ? -25.849 -11.808 26.937 1.00 94.88 119 GLN A CA 1
ATOM 975 C C . GLN A 1 119 ? -24.452 -11.182 26.902 1.00 94.88 119 GLN A C 1
ATOM 977 O O . GLN A 1 119 ? -23.683 -11.421 27.821 1.00 94.88 119 GLN A O 1
ATOM 982 N N . ASP A 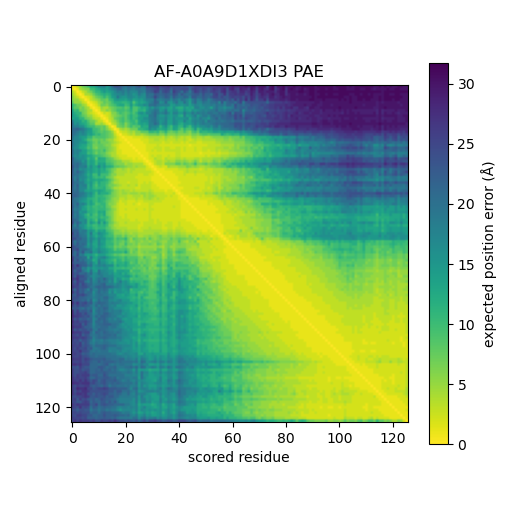1 120 ? -24.161 -10.292 25.945 1.00 93.81 120 ASP A N 1
ATOM 983 C CA . ASP A 1 120 ? -22.863 -9.597 25.887 1.00 93.81 120 ASP A CA 1
ATOM 984 C C . ASP A 1 120 ? -22.577 -8.807 27.175 1.00 93.81 120 ASP A C 1
ATOM 986 O O . ASP A 1 120 ? -21.436 -8.702 27.616 1.00 93.81 120 ASP A O 1
ATOM 990 N N . VAL A 1 121 ? -23.609 -8.206 27.780 1.00 95.44 121 VAL A N 1
ATOM 991 C CA . VAL A 1 121 ? -23.466 -7.481 29.050 1.00 95.44 121 VAL A CA 1
ATOM 992 C C . VAL A 1 121 ? -23.135 -8.435 30.193 1.00 95.44 121 VAL A C 1
ATOM 994 O O . VAL A 1 121 ? -22.295 -8.091 31.021 1.00 95.44 121 VAL A O 1
ATOM 997 N N . ARG A 1 122 ? -23.767 -9.614 30.244 1.00 94.44 122 ARG A N 1
ATOM 998 C CA . ARG A 1 122 ? -23.447 -10.653 31.233 1.00 94.44 122 ARG A CA 1
ATOM 999 C C . ARG A 1 122 ? -22.021 -11.162 31.039 1.00 94.44 122 ARG A C 1
ATOM 1001 O O . ARG A 1 122 ? -21.263 -11.110 31.994 1.00 94.44 122 ARG A O 1
ATOM 1008 N N . ASP A 1 123 ? -21.631 -11.494 29.810 1.00 95.56 123 ASP A N 1
ATOM 1009 C CA . ASP A 1 123 ? -20.284 -11.976 29.474 1.00 95.56 123 ASP A CA 1
ATOM 1010 C C . ASP A 1 123 ? -19.182 -10.953 29.823 1.00 95.56 123 ASP A C 1
ATOM 1012 O O . ASP A 1 123 ? -18.055 -11.321 30.134 1.00 95.56 123 ASP A O 1
ATOM 1016 N N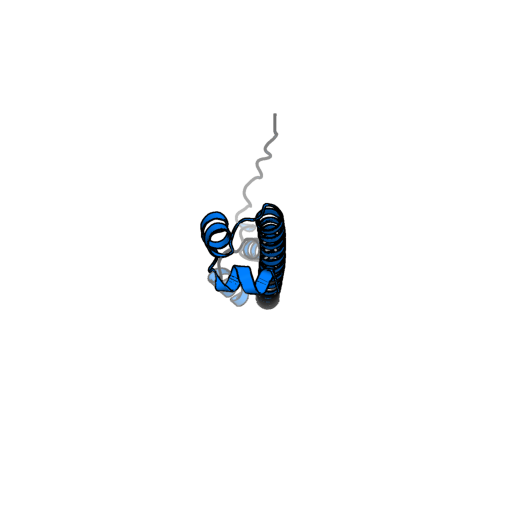 . ILE A 1 124 ? -19.482 -9.648 29.767 1.00 94.44 124 ILE A N 1
ATOM 1017 C CA . ILE A 1 124 ? -18.547 -8.584 30.181 1.00 94.44 124 ILE A CA 1
ATOM 1018 C C . ILE A 1 124 ? -18.437 -8.472 31.710 1.00 94.44 124 ILE A C 1
ATOM 1020 O O . ILE A 1 124 ? -17.417 -7.990 32.201 1.00 94.44 124 ILE A O 1
ATOM 1024 N N . LEU A 1 125 ? -19.502 -8.809 32.442 1.00 92.62 125 LEU A N 1
ATOM 1025 C CA . LEU A 1 125 ? -19.592 -8.664 33.897 1.00 92.62 125 LEU A CA 1
ATOM 1026 C C . LEU A 1 125 ? -19.189 -9.930 34.670 1.00 92.62 125 LEU A C 1
ATOM 1028 O O . LEU A 1 125 ? -18.996 -9.821 35.884 1.00 92.62 125 LEU A O 1
ATOM 1032 N N . GLU A 1 126 ? -19.090 -11.082 33.999 1.00 89.12 126 GLU A N 1
ATOM 1033 C CA . GLU A 1 126 ? -18.474 -12.320 34.512 1.00 89.12 126 GLU A CA 1
ATOM 1034 C C . GLU A 1 126 ? -16.962 -12.163 34.750 1.00 89.12 126 GLU A C 1
ATOM 1036 O O . GLU A 1 126 ? -16.497 -12.655 35.806 1.00 89.12 126 GLU A O 1
#

Organism: NCBI:txid2838600

Secondary structure (DSSP, 8-state):
------PPPPPTTT--SSTHHHHHHHHT--SHHHHHHHHHH-HHHHHHHHHHHHHHHHHHHHHHHHHHHHHHHHHHHHHHHHHHHHHHHHHHHHHHHHHHHHTT--HHHHHHHHT--HHHHHHHH-

pLDDT: mean 88.25, std 11.91, range [44.78, 98.25]

Foldseek 3Di:
DDDDDDDDDDDPVVPDCDDPVVVVCLVVDDDPVSLVVSVVVDVVSVVVSVVVVVVVVVVVVVVVVVVVVVVVVVVVVVVVVVVVVVVVVVVVLLVQLVVVVVVVDDLVVSCVVSVHDSVVSVVSVD

Mean predicted aligned error: 11.33 Å